Protein AF-A0A6C0LYW3-F1 (afdb_monomer)

Mean predicted aligned error: 14.68 Å

Solvent-accessible surface area (backbone atoms only — not comparable to full-atom values): 9483 Å² total; per-residue (Å²): 134,70,70,66,59,57,53,54,52,53,53,53,53,52,52,51,52,51,53,54,51,56,62,73,69,54,76,78,78,75,83,84,74,87,59,82,77,92,75,79,78,78,70,83,76,64,74,74,60,69,75,70,64,86,78,60,98,63,75,63,64,81,75,37,30,62,50,22,43,31,54,18,29,50,27,42,51,51,32,31,50,27,32,65,34,73,91,61,48,29,74,67,60,42,50,50,26,44,52,52,21,27,55,26,37,48,51,16,57,67,55,38,78,83,50,84,52,44,94,81,53,60,66,46,44,59,56,39,51,52,51,60,70,38,60,93,75,52,61,46,55,64,51,24,52,54,46,46,66,60,29,51,66,50,37,74,76,28,66,80,79,118

Secondary structure (DSSP, 8-state):
--HHHHHHHHHHHHHHHHHHHHHHTPPP---------S--------TTTGGG-SS-----GGGSHHHHHHHHHHHHHHHHHHHH-TTT--HHHHHHHHHHHHHHHHHHHHH-TT-TTHHHHTTHHHHHHHHHHHTTTS-HHHHHHHHHHHHHHHHHHHTT--

pLDDT: mean 78.83, std 19.09, range [37.62, 97.31]

Structure (mmCIF, N/CA/C/O backbone):
data_AF-A0A6C0LYW3-F1
#
_entry.id   AF-A0A6C0LYW3-F1
#
loop_
_atom_site.group_PDB
_atom_site.id
_atom_site.type_symbol
_atom_site.label_atom_id
_atom_site.label_alt_id
_atom_site.label_comp_id
_atom_site.label_asym_id
_atom_site.label_entity_id
_atom_site.label_seq_id
_atom_site.pdbx_PDB_ins_code
_atom_site.Cartn_x
_atom_site.Cartn_y
_atom_site.Cartn_z
_atom_site.occupancy
_atom_site.B_iso_or_equiv
_atom_site.auth_seq_id
_atom_site.auth_comp_id
_atom_site.auth_asym_id
_atom_site.auth_atom_id
_atom_site.pdbx_PDB_model_num
ATOM 1 N N . MET A 1 1 ? 54.849 -24.970 -39.743 1.00 57.47 1 MET A N 1
ATOM 2 C CA . MET A 1 1 ? 53.562 -24.322 -40.098 1.00 57.47 1 MET A CA 1
ATOM 3 C C . MET A 1 1 ? 52.395 -24.563 -39.115 1.00 57.47 1 MET A C 1
ATOM 5 O O . MET A 1 1 ? 51.276 -24.219 -39.452 1.00 57.47 1 MET A O 1
ATOM 9 N N . LYS A 1 2 ? 52.598 -25.097 -37.892 1.00 58.78 2 LYS A N 1
ATOM 10 C CA . LYS A 1 2 ? 51.486 -25.430 -36.961 1.00 58.78 2 LYS A CA 1
ATOM 11 C C . LYS A 1 2 ? 51.194 -24.380 -35.871 1.00 58.78 2 LYS A C 1
ATOM 13 O O . LYS A 1 2 ? 50.163 -24.455 -35.216 1.00 58.78 2 LYS A O 1
ATOM 18 N N . ARG A 1 3 ? 52.081 -23.394 -35.674 1.00 59.09 3 ARG A N 1
ATOM 19 C CA . ARG A 1 3 ? 51.936 -22.365 -34.624 1.00 59.09 3 ARG A CA 1
ATOM 20 C C . ARG A 1 3 ? 50.928 -21.265 -34.981 1.00 59.09 3 ARG A C 1
ATOM 22 O O . ARG A 1 3 ? 50.317 -20.705 -34.085 1.00 59.09 3 ARG A O 1
ATOM 29 N N . SER A 1 4 ? 50.701 -21.007 -36.269 1.00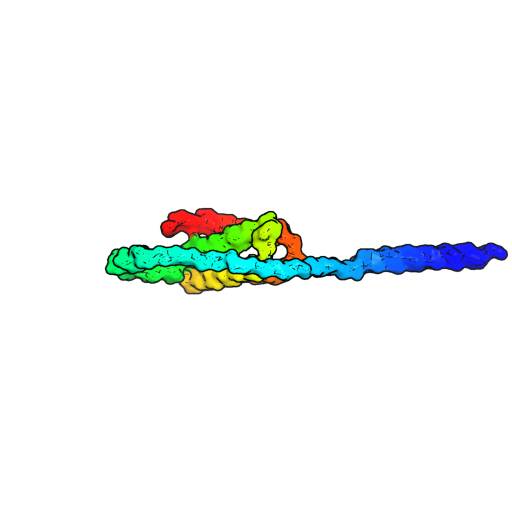 65.81 4 SER A N 1
ATOM 30 C CA . SER A 1 4 ? 49.760 -19.987 -36.751 1.00 65.81 4 SER A CA 1
ATOM 31 C C . SER A 1 4 ? 48.296 -20.338 -36.462 1.00 65.81 4 SER A C 1
ATOM 33 O O . SER A 1 4 ? 47.530 -19.466 -36.069 1.00 65.81 4 SER A O 1
ATOM 35 N N . HIS A 1 5 ? 47.907 -21.610 -36.582 1.00 69.56 5 HIS A N 1
ATOM 36 C CA . HIS A 1 5 ? 46.523 -22.037 -36.337 1.00 69.56 5 HIS A CA 1
ATOM 37 C C . HIS A 1 5 ? 46.134 -21.994 -34.854 1.00 69.56 5 HIS A C 1
ATOM 39 O O . HIS A 1 5 ? 45.012 -21.618 -34.528 1.00 69.56 5 HIS A O 1
ATOM 45 N N . ALA A 1 6 ? 47.066 -22.309 -33.950 1.00 75.12 6 ALA A N 1
ATOM 46 C CA . ALA A 1 6 ? 46.818 -22.239 -32.510 1.00 75.12 6 ALA A CA 1
ATOM 47 C C . ALA A 1 6 ? 46.562 -20.796 -32.034 1.00 75.12 6 ALA A C 1
ATOM 49 O O . ALA A 1 6 ? 45.678 -20.568 -31.215 1.00 75.12 6 ALA A O 1
ATOM 50 N N . VAL A 1 7 ? 47.281 -19.816 -32.595 1.00 77.31 7 VAL A N 1
ATOM 51 C CA . VAL A 1 7 ? 47.092 -18.391 -32.269 1.00 77.31 7 VAL A CA 1
ATOM 52 C C . VAL A 1 7 ? 45.716 -17.898 -32.724 1.00 77.31 7 VAL A C 1
ATOM 54 O O . VAL A 1 7 ? 45.028 -17.220 -31.965 1.00 77.31 7 VAL A O 1
ATOM 57 N N . TRP A 1 8 ? 45.271 -18.295 -33.919 1.00 78.19 8 TRP A N 1
ATOM 58 C CA . TRP A 1 8 ? 43.941 -17.935 -34.420 1.00 78.19 8 TRP A CA 1
ATOM 59 C C . TRP A 1 8 ? 42.805 -18.517 -33.573 1.00 78.19 8 TRP A C 1
ATOM 61 O O . TRP A 1 8 ? 41.833 -17.818 -33.303 1.00 78.19 8 TRP A O 1
ATOM 71 N N . ILE A 1 9 ? 42.944 -19.756 -33.093 1.00 80.12 9 ILE A N 1
ATOM 72 C CA . ILE A 1 9 ? 41.941 -20.384 -32.222 1.00 80.12 9 ILE A CA 1
ATOM 73 C C . ILE A 1 9 ? 41.815 -19.612 -30.902 1.00 80.12 9 ILE A C 1
ATOM 75 O O . ILE A 1 9 ? 40.706 -19.266 -30.500 1.00 80.12 9 ILE A O 1
ATOM 79 N N . VAL A 1 10 ? 42.935 -19.269 -30.258 1.00 81.62 10 VAL A N 1
ATOM 80 C CA . VAL A 1 10 ? 42.919 -18.518 -28.990 1.00 81.62 10 VAL A CA 1
ATOM 81 C C . VAL A 1 10 ? 42.294 -17.128 -29.162 1.00 81.62 10 VAL A C 1
ATOM 83 O O . VAL A 1 10 ? 41.511 -16.707 -28.313 1.00 81.62 10 VAL A O 1
ATOM 86 N N . LEU A 1 11 ? 42.569 -16.436 -30.273 1.00 81.62 11 LEU A N 1
ATOM 87 C CA . LEU A 1 11 ? 41.987 -15.116 -30.546 1.00 81.62 11 LEU A CA 1
ATOM 88 C C . LEU A 1 11 ? 40.468 -15.169 -30.764 1.00 81.62 11 LEU 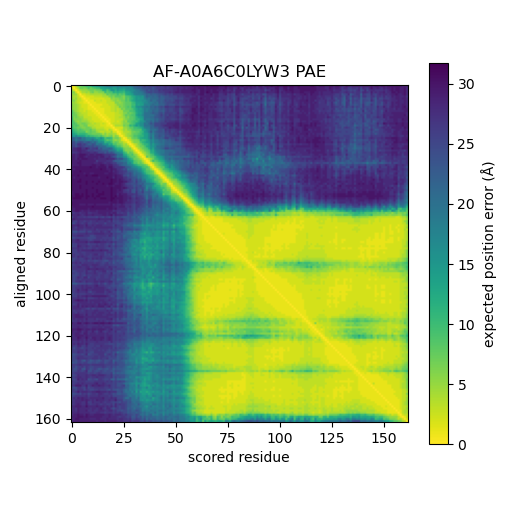A C 1
ATOM 90 O O . LEU A 1 11 ? 39.752 -14.297 -30.272 1.00 81.62 11 LEU A O 1
ATOM 94 N N . VAL A 1 12 ? 39.962 -16.204 -31.442 1.00 83.06 12 VAL A N 1
ATOM 95 C CA . VAL A 1 12 ? 38.516 -16.387 -31.652 1.00 83.06 12 VAL A CA 1
ATOM 96 C C . VAL A 1 12 ? 37.799 -16.686 -30.333 1.00 83.06 12 VAL A C 1
ATOM 98 O O . VAL A 1 12 ? 36.755 -16.093 -30.058 1.00 83.06 12 VAL A O 1
ATOM 101 N N . PHE A 1 13 ? 38.375 -17.537 -29.477 1.00 81.88 13 PHE A N 1
ATOM 102 C CA . PHE A 1 13 ? 37.802 -17.812 -28.155 1.00 81.88 13 PHE A CA 1
ATOM 103 C C . PHE A 1 13 ? 37.824 -16.578 -27.246 1.00 81.88 13 PHE A C 1
ATOM 105 O O . PHE A 1 13 ? 36.822 -16.291 -26.594 1.00 81.88 13 PHE A O 1
ATOM 112 N N . ALA A 1 14 ? 38.912 -15.801 -27.248 1.00 82.06 14 ALA A N 1
ATOM 113 C CA . ALA A 1 14 ? 38.982 -14.556 -26.485 1.00 82.06 14 ALA A CA 1
ATOM 114 C C . ALA A 1 14 ? 37.914 -13.545 -26.942 1.00 82.06 14 ALA A C 1
ATOM 116 O O . ALA A 1 14 ? 37.215 -12.972 -26.107 1.00 82.06 14 ALA A O 1
ATOM 117 N N . ALA A 1 15 ? 37.713 -13.374 -28.254 1.00 81.06 15 ALA A N 1
ATOM 118 C CA . ALA A 1 15 ? 36.683 -12.483 -28.788 1.00 81.06 15 ALA A CA 1
ATOM 119 C C . ALA A 1 15 ? 35.254 -12.945 -28.437 1.00 81.06 15 ALA A C 1
ATOM 121 O O . ALA A 1 15 ? 34.407 -12.115 -28.101 1.00 81.06 15 ALA A O 1
ATOM 122 N N . ALA A 1 16 ? 34.988 -14.256 -28.450 1.00 80.25 16 ALA A N 1
ATOM 123 C CA . ALA A 1 16 ? 33.691 -14.820 -28.069 1.00 80.25 16 ALA A CA 1
ATOM 124 C C . ALA A 1 16 ? 33.386 -14.640 -26.570 1.00 80.25 16 ALA A C 1
ATOM 126 O O . ALA A 1 16 ? 32.263 -14.284 -26.206 1.00 80.25 16 ALA A O 1
ATOM 127 N N . VAL A 1 17 ? 34.384 -14.818 -25.697 1.00 81.12 17 VAL A N 1
ATOM 128 C CA . VAL A 1 17 ? 34.240 -14.571 -24.252 1.00 81.12 17 VAL A CA 1
ATOM 129 C C . VAL A 1 17 ? 34.018 -13.083 -23.977 1.00 81.12 17 VAL A C 1
ATOM 131 O O . VAL A 1 17 ? 33.134 -12.731 -23.204 1.00 81.12 17 VAL A O 1
ATOM 134 N N . ILE A 1 18 ? 34.740 -12.190 -24.661 1.00 77.94 18 ILE A N 1
ATOM 135 C CA . ILE A 1 18 ? 34.547 -10.740 -24.510 1.00 77.94 18 ILE A CA 1
ATOM 136 C C . ILE A 1 18 ? 33.154 -10.321 -25.007 1.00 77.94 18 ILE A C 1
ATOM 138 O O . ILE A 1 18 ? 32.483 -9.530 -24.347 1.00 77.94 18 ILE A O 1
ATOM 142 N N . SER A 1 19 ? 32.683 -10.877 -26.127 1.00 72.75 19 SER A N 1
ATOM 143 C CA . SER A 1 19 ? 31.357 -10.583 -26.688 1.00 72.75 19 SER A CA 1
ATOM 144 C C . SER A 1 19 ? 30.219 -11.042 -25.769 1.00 72.75 19 SER A C 1
ATOM 146 O O . SER A 1 19 ? 29.288 -10.279 -25.504 1.00 72.75 19 SER A O 1
ATOM 148 N N . THR A 1 20 ? 30.318 -12.255 -25.219 1.00 71.69 20 THR A N 1
ATOM 149 C CA . THR A 1 20 ? 29.318 -12.803 -24.287 1.00 71.69 20 THR A CA 1
ATOM 150 C C . THR A 1 20 ? 29.348 -12.094 -22.932 1.00 71.69 20 THR A C 1
ATOM 152 O O . THR A 1 20 ? 28.291 -11.784 -22.383 1.00 71.69 20 THR A O 1
ATOM 155 N N . TYR A 1 21 ? 30.531 -11.727 -22.432 1.00 73.75 21 TYR A N 1
ATOM 156 C CA . TYR A 1 21 ? 30.681 -10.942 -21.205 1.00 73.75 21 TYR A CA 1
ATOM 157 C C . TYR A 1 21 ? 30.065 -9.538 -21.336 1.00 73.75 21 TYR A C 1
ATOM 159 O O . TYR A 1 21 ? 29.302 -9.109 -20.469 1.00 73.75 21 TYR A O 1
ATOM 167 N N . TRP A 1 22 ? 30.299 -8.847 -22.460 1.00 67.94 22 TRP A N 1
ATOM 168 C CA . TRP A 1 22 ? 29.667 -7.551 -22.750 1.00 67.94 22 TRP A CA 1
ATOM 169 C C . TRP A 1 22 ? 28.145 -7.638 -22.911 1.00 67.94 22 TRP A C 1
ATOM 171 O O . TRP A 1 22 ? 27.446 -6.663 -22.636 1.00 67.94 22 TRP A O 1
ATOM 181 N N . PHE A 1 23 ? 27.616 -8.781 -23.351 1.00 68.75 23 PHE A N 1
ATOM 182 C CA . PHE A 1 23 ? 26.175 -8.986 -23.489 1.00 68.75 23 PHE A CA 1
ATOM 183 C C . PHE A 1 23 ? 25.485 -9.191 -22.131 1.00 68.75 23 PHE A C 1
ATOM 185 O O . PHE A 1 23 ? 24.394 -8.663 -21.918 1.00 68.75 23 PHE A O 1
ATOM 192 N N . ILE A 1 24 ? 26.137 -9.893 -21.197 1.00 66.94 24 ILE A N 1
ATOM 193 C CA . ILE A 1 24 ? 25.594 -10.186 -19.859 1.00 66.94 24 ILE A CA 1
ATOM 194 C C . ILE A 1 24 ? 25.650 -8.957 -18.935 1.00 66.94 24 ILE A C 1
ATOM 196 O O . ILE A 1 24 ? 24.729 -8.746 -18.150 1.00 66.94 24 ILE A O 1
ATOM 200 N N . ILE A 1 25 ? 26.673 -8.101 -19.054 1.00 64.06 25 ILE A N 1
ATOM 201 C CA . ILE A 1 25 ? 26.845 -6.899 -18.206 1.00 64.06 25 ILE A CA 1
ATOM 202 C C . ILE A 1 25 ? 26.314 -5.632 -18.899 1.00 64.06 25 ILE A C 1
ATOM 204 O O . ILE A 1 25 ? 26.748 -4.517 -18.619 1.00 64.06 25 ILE A O 1
ATOM 208 N N . ARG A 1 26 ? 25.343 -5.744 -19.816 1.00 47.44 26 ARG A N 1
ATOM 209 C CA . ARG A 1 26 ? 24.634 -4.540 -20.269 1.00 47.44 26 ARG A CA 1
ATOM 210 C C . ARG A 1 26 ? 23.734 -4.040 -19.135 1.00 47.44 26 ARG A C 1
ATOM 212 O O . ARG A 1 26 ? 22.782 -4.738 -18.785 1.00 47.44 26 ARG A O 1
ATOM 219 N N . PRO A 1 27 ? 23.965 -2.835 -18.580 1.00 46.19 27 PRO A N 1
ATOM 220 C CA . PRO A 1 27 ? 23.013 -2.255 -17.648 1.00 46.19 27 PRO A CA 1
ATOM 221 C C . PRO A 1 27 ? 21.668 -2.110 -18.369 1.00 46.19 27 PRO A C 1
ATOM 223 O O . PRO A 1 27 ? 21.601 -1.560 -19.475 1.00 46.19 27 PRO A O 1
ATOM 226 N N . LYS A 1 28 ? 20.597 -2.644 -17.765 1.00 50.56 28 LYS A N 1
ATOM 227 C CA . LYS A 1 28 ? 19.225 -2.443 -18.243 1.00 50.56 28 LYS A CA 1
ATOM 228 C C . LYS A 1 28 ? 19.015 -0.937 -18.380 1.00 50.56 28 LYS A C 1
ATOM 230 O O . LYS A 1 28 ? 19.155 -0.201 -17.405 1.00 50.56 28 LYS A O 1
ATOM 235 N N . LYS A 1 29 ? 18.744 -0.479 -19.605 1.00 42.84 29 LYS A N 1
ATOM 236 C CA . LYS A 1 29 ? 18.465 0.929 -19.887 1.00 42.84 29 LYS A CA 1
ATOM 237 C C . LYS A 1 29 ? 17.282 1.337 -19.015 1.00 42.84 29 LYS A C 1
ATOM 239 O O . LYS A 1 29 ? 16.186 0.805 -19.174 1.00 42.84 29 LYS A O 1
ATOM 244 N N . THR A 1 30 ? 17.529 2.239 -18.075 1.00 42.62 30 THR A N 1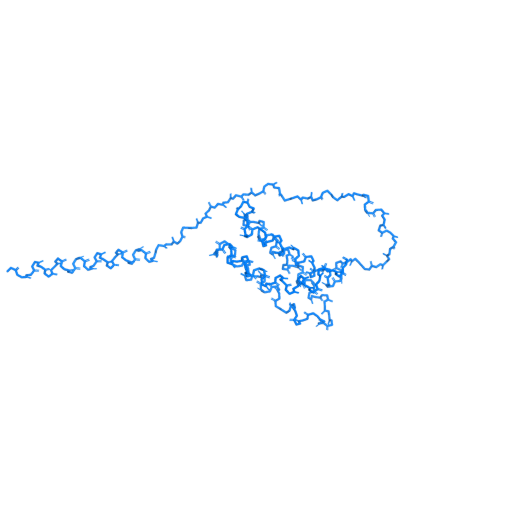
ATOM 245 C CA . THR A 1 30 ? 16.487 2.877 -17.283 1.00 42.62 30 THR A CA 1
ATOM 246 C C . THR A 1 30 ? 15.570 3.623 -18.244 1.00 42.62 30 THR A C 1
ATOM 248 O O . THR A 1 30 ? 15.993 4.543 -18.944 1.00 42.62 30 THR A O 1
ATOM 251 N N . LEU A 1 31 ? 14.313 3.185 -18.320 1.00 49.56 31 LEU A N 1
ATOM 252 C CA . LEU A 1 31 ? 13.244 3.903 -19.002 1.00 49.56 31 LEU A CA 1
ATOM 253 C C . LEU A 1 31 ? 13.008 5.219 -18.250 1.00 49.56 31 LEU A C 1
ATOM 255 O O . LEU A 1 31 ? 12.197 5.289 -17.331 1.00 49.56 31 LEU A O 1
ATOM 259 N N . LYS A 1 32 ? 13.747 6.269 -18.620 1.00 40.75 32 LYS A N 1
ATOM 260 C CA . LYS A 1 32 ? 13.382 7.649 -18.295 1.00 40.75 32 LYS A CA 1
ATOM 261 C C . LYS A 1 32 ? 12.197 8.040 -19.176 1.00 40.75 32 LYS A C 1
ATOM 263 O O . LYS A 1 32 ? 12.385 8.609 -20.242 1.00 40.75 32 LYS A O 1
ATOM 268 N N . ASN A 1 33 ? 10.993 7.705 -18.731 1.00 37.62 33 ASN A N 1
ATOM 269 C CA . ASN A 1 33 ? 9.783 8.404 -19.148 1.00 37.62 33 ASN A CA 1
ATOM 270 C C . ASN A 1 33 ? 9.235 9.114 -17.919 1.00 37.62 33 ASN A C 1
ATOM 272 O O . ASN A 1 33 ? 8.411 8.596 -17.169 1.00 37.62 33 ASN A O 1
ATOM 276 N N . GLU A 1 34 ? 9.774 10.303 -17.699 1.00 40.28 34 GLU A N 1
ATOM 277 C CA . GLU A 1 34 ? 9.290 11.259 -16.719 1.00 40.28 34 GLU A CA 1
ATOM 278 C C . GLU A 1 34 ? 8.114 11.994 -17.366 1.00 40.28 34 GLU A C 1
ATOM 280 O O . GLU A 1 34 ? 8.238 13.088 -17.908 1.00 40.28 34 GLU A O 1
ATOM 285 N N . GLN A 1 35 ? 6.978 11.298 -17.428 1.00 47.91 35 GLN A N 1
ATOM 286 C CA . GLN A 1 35 ? 5.718 11.850 -17.902 1.00 47.91 35 GLN A CA 1
ATOM 287 C C . GLN A 1 35 ? 4.905 12.253 -16.671 1.00 47.91 35 GLN A C 1
ATOM 289 O O . GLN A 1 35 ? 4.261 11.430 -16.016 1.00 47.91 35 GLN A O 1
ATOM 294 N N . TYR A 1 36 ? 5.012 13.534 -16.324 1.00 42.38 36 TYR A N 1
ATOM 295 C CA . TYR A 1 36 ? 4.213 14.169 -15.285 1.00 42.38 36 TYR A CA 1
ATOM 296 C C . TYR A 1 36 ? 2.742 14.212 -15.716 1.00 42.38 36 TYR A C 1
ATOM 298 O O . TYR A 1 36 ? 2.411 14.740 -16.777 1.00 42.38 36 TYR A O 1
ATOM 306 N N . CYS A 1 37 ? 1.860 13.647 -14.890 1.00 45.03 37 CYS A N 1
ATOM 307 C CA . CYS A 1 37 ? 0.416 13.768 -15.058 1.00 45.03 37 CYS A CA 1
ATOM 308 C C . CYS A 1 37 ? -0.053 15.095 -14.442 1.00 45.03 37 CYS A C 1
ATOM 310 O O . CYS A 1 37 ? 0.129 15.316 -13.244 1.00 45.03 37 CYS A O 1
ATOM 312 N N . GLY A 1 38 ? -0.631 15.974 -15.266 1.00 49.69 38 GLY A N 1
ATOM 313 C CA . GLY A 1 38 ? -1.127 17.298 -14.870 1.00 49.69 38 GLY A CA 1
ATOM 314 C C . GLY A 1 38 ? -2.497 17.303 -14.189 1.00 49.69 38 GLY A C 1
ATOM 315 O O . GLY A 1 38 ? -2.958 18.364 -13.790 1.00 49.69 38 GLY A O 1
ATOM 316 N N . GLU A 1 39 ? -3.149 16.153 -14.025 1.00 52.28 39 GLU A N 1
ATOM 317 C CA . GLU A 1 39 ? -4.492 16.084 -13.447 1.00 52.28 39 GLU A CA 1
ATOM 318 C C . GLU A 1 39 ? -4.560 14.953 -12.423 1.00 52.28 39 GLU A C 1
ATOM 320 O O . GLU A 1 39 ? -4.873 13.804 -12.722 1.00 52.28 39 GLU A O 1
ATOM 325 N N . CYS A 1 40 ? -4.236 15.290 -11.176 1.00 47.66 40 CYS A N 1
ATOM 326 C CA . CYS A 1 40 ? -4.730 14.549 -10.023 1.00 47.66 40 CYS A CA 1
ATOM 327 C C . CYS A 1 40 ? -5.930 15.347 -9.522 1.00 47.66 40 CYS A C 1
ATOM 329 O O . CYS A 1 40 ? -5.756 16.383 -8.883 1.00 47.66 40 CYS A O 1
ATOM 331 N N . SER A 1 41 ? -7.127 14.915 -9.910 1.00 47.44 41 SER A N 1
ATOM 332 C CA . SER A 1 41 ? -8.394 15.554 -9.580 1.00 47.44 41 SER A CA 1
ATOM 333 C C . SER A 1 41 ? -8.510 15.773 -8.071 1.00 47.44 41 SER A C 1
ATOM 335 O O . SER A 1 41 ? -8.774 14.841 -7.313 1.00 47.44 41 SER A O 1
ATOM 337 N N . ALA A 1 42 ? -8.358 17.026 -7.642 1.00 42.56 42 ALA A N 1
ATOM 338 C CA . ALA A 1 42 ? -9.125 17.520 -6.516 1.00 42.56 42 ALA A CA 1
ATOM 339 C C . ALA A 1 42 ? -10.591 17.348 -6.927 1.00 42.56 42 ALA A C 1
ATOM 341 O O . ALA A 1 42 ? -11.093 18.081 -7.778 1.00 42.56 42 ALA A O 1
ATOM 342 N N . GLY A 1 43 ? -11.242 16.293 -6.435 1.00 40.62 43 GLY A N 1
ATOM 343 C CA . GLY A 1 43 ? -12.689 16.199 -6.543 1.00 40.62 43 GLY A CA 1
ATOM 344 C C . GLY A 1 43 ? -13.262 17.475 -5.938 1.00 40.62 43 GLY A C 1
ATOM 345 O O . GLY A 1 43 ? -12.887 17.833 -4.823 1.00 40.62 43 GLY A O 1
ATOM 346 N N . ASN A 1 44 ? -14.104 18.185 -6.689 1.00 42.94 44 ASN A N 1
ATOM 347 C CA . ASN A 1 44 ? -14.890 19.278 -6.136 1.00 42.94 44 ASN A CA 1
ATOM 348 C C . ASN A 1 44 ? -15.699 18.690 -4.980 1.00 42.94 44 ASN A C 1
ATOM 350 O O . ASN A 1 44 ? -16.598 17.877 -5.199 1.00 42.94 44 ASN A O 1
ATOM 354 N N . ILE A 1 45 ? -15.315 19.034 -3.754 1.00 53.53 45 ILE A N 1
ATOM 355 C CA . ILE A 1 45 ? -16.126 18.753 -2.581 1.00 53.53 45 ILE A CA 1
ATOM 356 C C . ILE A 1 45 ? -17.346 19.653 -2.742 1.00 53.53 45 ILE A C 1
ATOM 358 O O . ILE A 1 45 ? -17.219 20.871 -2.804 1.00 53.53 45 ILE A O 1
ATOM 362 N N . ASP A 1 46 ? -18.512 19.040 -2.906 1.00 45.38 46 ASP A N 1
ATOM 363 C CA . ASP A 1 46 ? -19.780 19.752 -2.917 1.00 45.38 46 ASP A CA 1
ATOM 364 C C . ASP A 1 46 ? -20.019 20.297 -1.498 1.00 45.38 46 ASP A C 1
ATOM 366 O O . ASP A 1 46 ? -20.296 19.534 -0.564 1.00 45.38 46 ASP A O 1
ATOM 370 N N . ASP A 1 47 ? -19.868 21.616 -1.327 1.00 51.47 47 ASP A N 1
ATOM 371 C CA . ASP A 1 47 ? -20.038 22.354 -0.062 1.00 51.47 47 ASP A CA 1
ATOM 372 C C . ASP A 1 47 ? -21.415 22.111 0.597 1.00 51.47 47 ASP A C 1
ATOM 374 O O . ASP A 1 47 ? -21.628 22.401 1.778 1.00 51.47 47 ASP A O 1
ATOM 378 N N . THR A 1 48 ? -22.357 21.507 -0.132 1.00 51.66 48 THR A N 1
ATOM 379 C CA . THR A 1 48 ? -23.692 21.143 0.351 1.00 51.66 48 THR A CA 1
ATOM 380 C C . THR A 1 48 ? -23.687 19.971 1.352 1.00 51.66 48 THR A C 1
ATOM 382 O O . THR A 1 48 ? -24.614 19.851 2.157 1.00 51.66 48 THR A O 1
ATOM 385 N N . ILE A 1 49 ? -22.642 19.127 1.385 1.00 54.44 49 ILE A N 1
ATOM 386 C CA . ILE A 1 49 ? -22.545 17.989 2.329 1.00 54.44 49 ILE A CA 1
ATOM 387 C C . ILE A 1 49 ? -22.119 18.446 3.736 1.00 54.44 49 ILE A C 1
ATOM 389 O O . ILE A 1 49 ? -22.532 17.850 4.734 1.00 54.44 49 ILE A O 1
ATOM 393 N N . LEU A 1 50 ? -21.363 19.546 3.842 1.00 51.97 50 LEU A N 1
ATOM 394 C CA . LEU A 1 50 ? -20.843 20.041 5.123 1.00 51.97 50 LEU A CA 1
ATOM 395 C C . LEU A 1 50 ? -21.960 20.508 6.079 1.00 51.97 50 LEU A C 1
ATOM 397 O O . LEU A 1 50 ? -21.820 20.416 7.296 1.00 51.97 50 LEU A O 1
ATOM 401 N N . ASN A 1 51 ? -23.099 20.953 5.537 1.00 42.72 51 ASN A N 1
ATOM 402 C CA . ASN A 1 51 ? -24.197 21.533 6.319 1.00 42.72 51 ASN A CA 1
ATOM 403 C C . ASN A 1 51 ? -25.148 20.505 6.962 1.00 42.72 51 ASN A C 1
ATOM 405 O O . ASN A 1 51 ? -25.921 20.876 7.842 1.00 42.72 51 ASN A O 1
ATOM 409 N N . ASN A 1 52 ? -25.073 19.222 6.589 1.00 45.28 52 ASN A N 1
ATOM 410 C CA . ASN A 1 52 ? -25.885 18.156 7.200 1.00 45.28 52 ASN A CA 1
ATOM 411 C C . ASN A 1 52 ? -25.129 17.338 8.267 1.00 45.28 52 ASN A C 1
ATOM 413 O O . ASN A 1 52 ? -25.718 16.469 8.907 1.00 45.28 52 ASN A O 1
ATOM 417 N N . ALA A 1 53 ? -23.841 17.620 8.491 1.00 47.81 53 ALA A N 1
ATOM 418 C CA . ALA A 1 53 ? -22.975 16.875 9.410 1.00 47.81 53 ALA A CA 1
ATOM 419 C C . ALA A 1 53 ? -23.071 17.323 10.885 1.00 47.81 53 ALA A C 1
ATOM 421 O O . ALA A 1 53 ? -22.322 16.847 11.731 1.00 47.81 53 ALA A O 1
ATOM 422 N N . SER A 1 54 ? -23.989 18.230 11.229 1.00 47.59 54 SER A N 1
ATOM 423 C CA . SER A 1 54 ? -24.140 18.772 12.588 1.00 47.59 54 SER A CA 1
ATOM 424 C C . SER A 1 54 ? -25.073 17.955 13.492 1.00 47.59 54 SER A C 1
ATOM 426 O O . SER A 1 54 ? -25.528 18.452 14.523 1.00 47.59 54 SER A O 1
ATOM 428 N N . LYS A 1 55 ? -25.356 16.691 13.146 1.00 43.78 55 LYS A N 1
ATOM 429 C CA . LYS A 1 55 ? -26.232 15.826 13.946 1.00 43.78 55 LYS A CA 1
ATOM 430 C C . LYS A 1 55 ? -25.692 14.414 14.157 1.00 43.78 55 LYS A C 1
ATOM 432 O O . LYS A 1 55 ? -26.439 13.455 14.030 1.00 43.78 55 LYS A O 1
ATOM 437 N N . ASP A 1 56 ? -24.424 14.292 14.523 1.00 43.53 56 ASP A N 1
ATOM 438 C CA . ASP A 1 56 ? -24.001 13.201 15.399 1.00 43.53 56 ASP A CA 1
ATOM 439 C C . ASP A 1 56 ? -22.684 13.579 16.080 1.00 43.53 56 ASP A C 1
ATOM 441 O O . ASP A 1 56 ? -21.711 13.935 15.419 1.00 43.53 56 ASP A O 1
ATOM 445 N N . THR A 1 57 ? -22.612 13.494 17.405 1.00 45.00 57 THR A N 1
ATOM 446 C CA . THR A 1 57 ? -21.349 13.609 18.158 1.00 45.00 57 THR A CA 1
ATOM 447 C C . THR A 1 57 ? -20.531 12.315 18.050 1.00 45.00 57 THR A C 1
ATOM 449 O O . THR A 1 57 ? -19.854 11.910 18.995 1.00 45.00 57 THR A O 1
ATOM 452 N N . SER A 1 58 ? -20.627 11.624 16.914 1.00 54.56 58 SER A N 1
ATOM 453 C CA . SER A 1 58 ? -19.827 10.455 16.588 1.00 54.56 58 SER A CA 1
ATOM 454 C C . SER A 1 58 ? -18.417 10.923 16.240 1.00 54.56 58 SER A C 1
ATOM 456 O O . SER A 1 58 ? -18.258 11.828 15.421 1.00 54.56 58 SER A O 1
ATOM 458 N N . GLN A 1 59 ? -17.397 10.328 16.859 1.00 54.00 59 GLN A N 1
ATOM 459 C CA . GLN A 1 59 ? -15.987 10.560 16.532 1.00 54.00 59 GLN A CA 1
ATOM 460 C C . GLN A 1 59 ? -15.769 10.630 15.014 1.00 54.00 59 GLN A C 1
ATOM 462 O O . GLN A 1 59 ? -16.389 9.865 14.268 1.00 54.00 59 GLN A O 1
ATOM 467 N N . LEU A 1 60 ? -14.883 11.532 14.567 1.00 58.12 60 LEU A N 1
ATOM 468 C CA . LEU A 1 60 ? -14.541 11.647 13.149 1.00 58.12 60 LEU A CA 1
ATOM 469 C C . LEU A 1 60 ? -14.207 10.250 12.595 1.00 58.12 60 LEU A C 1
ATOM 471 O O . LEU A 1 60 ? -13.458 9.523 13.251 1.00 58.12 60 LEU A O 1
ATOM 475 N N . PRO A 1 61 ? -14.719 9.869 11.409 1.00 70.56 61 PRO A N 1
ATOM 476 C CA . PRO A 1 61 ? -14.534 8.524 10.861 1.00 70.56 61 PRO A CA 1
ATOM 477 C C . PRO A 1 61 ? -13.073 8.062 10.815 1.00 70.56 61 PRO A C 1
ATOM 479 O O . PRO A 1 61 ? -12.809 6.881 10.995 1.00 70.56 61 PRO A O 1
ATOM 482 N N . ILE A 1 62 ? -12.129 8.999 10.670 1.00 76.12 62 ILE A N 1
ATOM 483 C CA . ILE A 1 62 ? -10.681 8.753 10.678 1.00 76.12 62 ILE A CA 1
ATOM 484 C C . ILE A 1 62 ? -10.148 8.131 11.979 1.00 76.12 62 ILE A C 1
ATOM 486 O O . ILE A 1 62 ? -9.091 7.519 11.958 1.00 76.12 62 ILE A O 1
ATOM 490 N N . PHE A 1 63 ? -10.862 8.235 13.102 1.00 81.75 63 PHE A N 1
ATOM 491 C CA . PHE A 1 63 ? -10.463 7.592 14.360 1.00 81.75 63 PHE A CA 1
ATOM 492 C C . PHE A 1 63 ? -10.939 6.139 14.477 1.00 81.75 63 PHE A C 1
ATOM 494 O O . PHE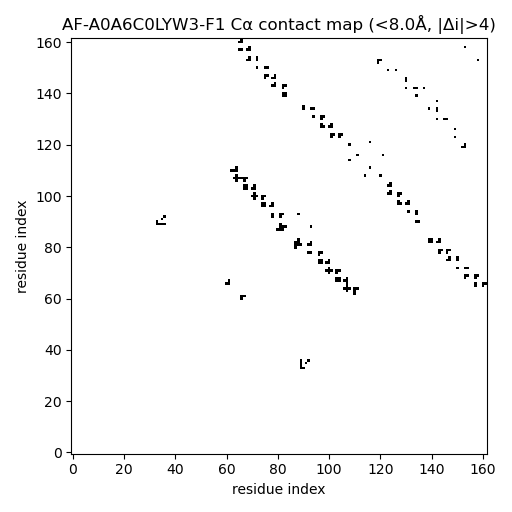 A 1 63 ? -10.661 5.484 15.478 1.00 81.75 63 PHE A O 1
ATOM 501 N N . LYS A 1 64 ? -11.652 5.619 13.469 1.00 87.38 64 LYS A N 1
ATOM 502 C CA . LYS A 1 64 ? -12.009 4.201 13.389 1.00 87.38 64 LYS A CA 1
ATOM 503 C C . LYS A 1 64 ? -10.969 3.459 12.543 1.00 87.38 64 LYS A C 1
ATOM 505 O O . LYS A 1 64 ? -10.767 3.836 11.384 1.00 87.38 64 LYS A O 1
ATOM 510 N N . PRO A 1 65 ? -10.339 2.388 13.055 1.00 91.75 65 PRO A N 1
ATOM 511 C CA . PRO A 1 65 ? -9.329 1.648 12.300 1.00 91.75 65 PRO A CA 1
ATOM 512 C C . PRO A 1 65 ? -9.887 1.085 10.984 1.00 91.75 65 PRO A C 1
ATOM 514 O O . PRO A 1 65 ? -9.215 1.127 9.955 1.00 91.75 65 PRO A O 1
ATOM 517 N N . GLU A 1 66 ? -11.150 0.646 10.967 1.00 90.81 66 GLU A N 1
ATOM 518 C CA . GLU A 1 66 ? -11.808 0.099 9.775 1.00 90.81 66 GLU A CA 1
ATOM 519 C C . GLU A 1 66 ? -11.923 1.124 8.643 1.00 90.81 66 GLU A C 1
ATOM 521 O O . GLU A 1 66 ? -11.807 0.769 7.468 1.00 90.81 66 GLU A O 1
ATOM 526 N N . PHE A 1 67 ? -12.138 2.397 8.989 1.00 91.44 67 PHE A N 1
ATOM 527 C CA . PHE A 1 67 ? -12.204 3.473 8.006 1.00 91.44 67 PHE A CA 1
ATOM 528 C C . PHE A 1 67 ? -10.846 3.641 7.320 1.00 91.44 67 PHE A C 1
ATOM 530 O O . PHE A 1 67 ? -10.770 3.637 6.092 1.00 91.44 67 PHE A O 1
ATOM 537 N N . ASN A 1 68 ? -9.763 3.702 8.098 1.00 92.69 68 ASN A N 1
ATOM 538 C CA . ASN A 1 68 ? -8.414 3.843 7.552 1.00 92.69 68 ASN A CA 1
ATOM 539 C C . ASN A 1 68 ? -7.983 2.615 6.736 1.00 92.69 68 ASN A C 1
ATOM 541 O O . ASN A 1 68 ? -7.431 2.781 5.647 1.00 92.69 68 ASN A O 1
ATOM 545 N N . PHE A 1 69 ? -8.302 1.389 7.177 1.00 93.12 69 PHE A N 1
ATOM 546 C CA . PHE A 1 69 ? -8.053 0.182 6.375 1.00 93.12 69 PHE A CA 1
ATOM 547 C C . PHE A 1 69 ? -8.784 0.222 5.030 1.00 93.12 69 PHE A C 1
ATOM 549 O O . PHE A 1 69 ? -8.202 -0.104 3.991 1.00 93.12 69 PHE A O 1
ATOM 556 N N . ARG A 1 70 ? -10.044 0.665 5.022 1.00 92.75 70 ARG A N 1
ATOM 557 C CA . ARG A 1 70 ? -10.830 0.812 3.795 1.00 92.75 70 ARG A CA 1
ATOM 558 C C . ARG A 1 70 ? -10.236 1.859 2.857 1.00 92.75 70 ARG A C 1
ATOM 560 O O . ARG A 1 70 ? -10.057 1.577 1.671 1.00 92.75 70 ARG A O 1
ATOM 567 N N . GLU A 1 71 ? -9.928 3.054 3.354 1.00 93.94 71 GLU A N 1
ATOM 568 C CA . GLU A 1 71 ? -9.344 4.110 2.522 1.00 93.94 71 GLU A CA 1
ATOM 569 C C . 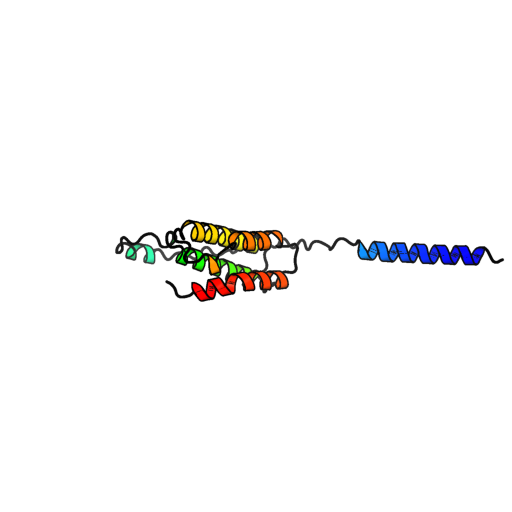GLU A 1 71 ? -7.949 3.715 2.011 1.00 93.94 71 GLU A C 1
ATOM 571 O O . GLU A 1 71 ? -7.640 3.940 0.839 1.00 93.94 71 GLU A O 1
ATOM 576 N N . GLY A 1 72 ? -7.144 3.027 2.826 1.00 94.81 72 GLY A N 1
ATOM 577 C CA . GLY A 1 72 ? -5.862 2.463 2.403 1.00 94.81 72 GLY A CA 1
ATOM 578 C C . GLY A 1 72 ? -6.034 1.430 1.287 1.00 94.81 72 GLY A C 1
ATOM 579 O O . GLY A 1 72 ? -5.349 1.491 0.264 1.00 94.81 72 GLY A O 1
ATOM 580 N N . ALA A 1 73 ? -7.020 0.533 1.402 1.00 94.75 73 ALA A N 1
ATOM 581 C CA . ALA A 1 73 ? -7.338 -0.430 0.348 1.00 94.75 73 ALA A CA 1
ATOM 582 C C . ALA A 1 73 ? -7.750 0.256 -0.965 1.00 94.75 73 ALA A C 1
ATOM 584 O O . ALA A 1 73 ? -7.354 -0.204 -2.038 1.00 94.75 73 ALA A O 1
ATOM 585 N N . LYS A 1 74 ? -8.483 1.378 -0.912 1.00 94.31 74 LYS A N 1
ATOM 586 C CA . LYS A 1 74 ? -8.804 2.172 -2.112 1.00 94.31 74 LYS A CA 1
ATOM 587 C C . LYS A 1 74 ? -7.563 2.776 -2.758 1.00 94.31 74 LYS A C 1
ATOM 589 O O . LYS A 1 74 ? -7.449 2.729 -3.981 1.00 94.31 74 LYS A O 1
ATOM 594 N N . GLN A 1 75 ? -6.615 3.283 -1.967 1.00 97.00 75 GLN A N 1
ATOM 595 C CA . GLN A 1 75 ? -5.335 3.756 -2.507 1.00 97.00 75 GLN A CA 1
ATOM 596 C C . GLN A 1 75 ? -4.591 2.631 -3.242 1.00 97.00 75 GLN A C 1
ATOM 598 O O . GLN A 1 75 ? -4.043 2.861 -4.320 1.00 97.00 75 GLN A O 1
ATOM 603 N N . LEU A 1 76 ? -4.654 1.393 -2.737 1.00 96.44 76 LEU A N 1
ATOM 604 C CA . LEU A 1 76 ? -4.097 0.232 -3.438 1.00 96.44 76 LEU A CA 1
ATOM 605 C C . LEU A 1 76 ? -4.862 -0.136 -4.720 1.00 96.44 76 LEU A C 1
ATOM 607 O O . LEU A 1 76 ? -4.229 -0.579 -5.673 1.00 96.44 76 LEU A O 1
ATOM 611 N N . ILE A 1 77 ? -6.188 0.057 -4.793 1.00 95.56 77 ILE A N 1
ATOM 612 C CA . ILE A 1 77 ? -6.955 -0.113 -6.048 1.00 95.56 77 ILE A CA 1
ATOM 613 C C . ILE A 1 77 ? -6.454 0.861 -7.114 1.00 95.56 77 ILE A C 1
ATOM 615 O O . ILE A 1 77 ? -6.235 0.459 -8.255 1.00 95.56 77 ILE A O 1
ATOM 619 N N . LEU A 1 78 ? -6.271 2.130 -6.746 1.00 94.81 78 LEU A N 1
ATOM 620 C CA . LEU A 1 78 ? -5.780 3.151 -7.669 1.00 94.81 78 LEU A CA 1
ATOM 621 C C . LEU A 1 78 ? -4.353 2.833 -8.116 1.00 94.81 78 LEU A C 1
ATOM 623 O O . LEU A 1 78 ? -4.068 2.841 -9.311 1.00 94.81 78 LEU A O 1
ATOM 627 N N . LEU A 1 79 ? -3.476 2.477 -7.174 1.00 96.25 79 LEU A N 1
ATOM 628 C CA . LEU A 1 79 ? -2.116 2.038 -7.480 1.00 96.25 79 LEU A CA 1
ATOM 629 C C . LEU A 1 79 ? -2.109 0.855 -8.456 1.00 96.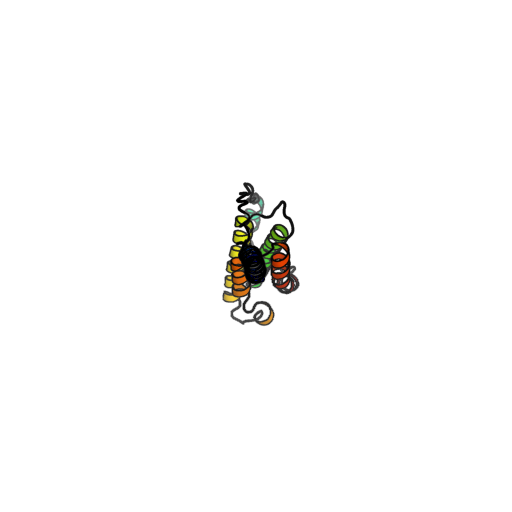25 79 LEU A C 1
ATOM 631 O O . LEU A 1 79 ? -1.379 0.877 -9.443 1.00 96.25 79 LEU A O 1
ATOM 635 N N . GLU A 1 80 ? -2.945 -0.151 -8.209 1.00 95.81 80 GLU A N 1
ATOM 636 C CA . GLU A 1 80 ? -3.121 -1.303 -9.090 1.00 95.81 80 GLU A CA 1
ATOM 637 C C . GLU A 1 80 ? -3.547 -0.881 -10.508 1.00 95.81 80 GLU A C 1
ATOM 639 O O . GLU A 1 80 ? -2.959 -1.338 -11.490 1.00 95.81 80 GLU A O 1
ATOM 644 N N . ASP A 1 81 ? -4.519 0.029 -10.629 1.00 94.88 81 ASP A N 1
ATOM 645 C CA . ASP A 1 81 ? -4.969 0.564 -11.921 1.00 94.88 81 ASP A CA 1
ATOM 646 C C . ASP A 1 81 ? -3.832 1.277 -12.668 1.00 94.88 81 ASP A C 1
ATOM 648 O O . ASP A 1 81 ? -3.626 1.035 -13.860 1.00 94.88 81 ASP A O 1
ATOM 652 N N . HIS A 1 82 ? -3.044 2.102 -11.971 1.00 93.69 82 HIS A N 1
ATOM 653 C CA . HIS A 1 82 ? -1.874 2.771 -12.546 1.00 93.69 82 HIS A CA 1
ATOM 654 C C . HIS A 1 82 ? -0.797 1.782 -13.013 1.00 93.69 82 HIS A C 1
ATOM 656 O O . HIS A 1 82 ? -0.151 2.027 -14.033 1.00 93.69 82 HIS A O 1
ATOM 662 N N . LEU A 1 83 ? -0.601 0.676 -12.292 1.00 94.88 83 LEU A N 1
ATOM 663 C CA . LEU A 1 83 ? 0.400 -0.344 -12.610 1.00 94.88 83 LEU A CA 1
ATOM 664 C C . LEU A 1 83 ? 0.010 -1.193 -13.831 1.00 94.88 83 LEU A C 1
ATOM 666 O O . LEU A 1 83 ? 0.853 -1.435 -14.697 1.00 94.88 83 LEU A O 1
ATOM 670 N N . PHE A 1 84 ? -1.261 -1.585 -13.961 1.00 94.12 84 PHE A N 1
ATOM 671 C CA . PHE A 1 84 ? -1.721 -2.375 -15.111 1.00 94.12 84 PHE A CA 1
ATOM 672 C C . PHE A 1 84 ? -1.974 -1.537 -16.367 1.00 94.12 84 PHE A C 1
ATOM 674 O O . PHE A 1 84 ? -1.755 -2.009 -17.487 1.00 94.12 84 PHE A O 1
ATOM 681 N N . ASN A 1 85 ? -2.405 -0.283 -16.217 1.00 90.75 85 ASN A N 1
ATOM 682 C CA . ASN A 1 85 ? -2.712 0.575 -17.354 1.00 90.75 85 ASN A CA 1
ATOM 683 C C . ASN A 1 85 ? -1.527 1.461 -17.734 1.00 90.75 85 ASN A C 1
ATOM 685 O O . ASN A 1 85 ? -1.373 2.569 -17.227 1.00 90.75 85 ASN A O 1
ATOM 689 N N . ARG A 1 86 ? -0.763 1.050 -18.758 1.00 83.38 86 ARG A N 1
ATOM 690 C CA . ARG A 1 86 ? 0.387 1.821 -19.283 1.00 83.38 86 ARG A CA 1
ATOM 691 C C . ARG A 1 86 ? 0.084 3.288 -19.602 1.00 83.38 86 ARG A C 1
ATOM 693 O O . ARG A 1 86 ? 0.964 4.123 -19.462 1.00 83.38 86 ARG A O 1
ATOM 700 N N . ARG A 1 87 ? -1.145 3.611 -20.025 1.00 83.75 87 ARG A N 1
ATOM 701 C CA . ARG A 1 87 ? -1.567 4.998 -20.312 1.00 83.75 87 ARG A CA 1
ATOM 702 C C . ARG A 1 87 ? -1.720 5.861 -19.057 1.00 83.75 87 ARG A C 1
ATOM 704 O O . ARG A 1 87 ? -1.620 7.075 -19.156 1.00 83.75 87 ARG A O 1
ATOM 711 N N . LYS A 1 88 ? -1.993 5.239 -17.910 1.00 80.69 88 LYS A N 1
ATOM 712 C CA . LYS A 1 88 ? -2.153 5.899 -16.609 1.00 80.69 88 LYS A CA 1
ATOM 713 C C . LYS A 1 88 ? -0.903 5.767 -15.739 1.00 80.69 88 LYS A C 1
ATOM 715 O O . LYS A 1 88 ? -0.840 6.390 -14.686 1.00 80.69 88 LYS A O 1
ATOM 720 N N . PHE A 1 89 ? 0.074 4.960 -16.144 1.00 88.56 89 PHE A N 1
ATOM 721 C CA . PHE A 1 89 ? 1.288 4.739 -15.374 1.00 88.56 89 PHE A CA 1
ATOM 722 C C . PHE A 1 89 ? 2.094 6.038 -15.247 1.00 88.56 89 PHE A C 1
ATOM 724 O O . PHE A 1 89 ? 2.640 6.551 -16.223 1.00 88.56 89 PHE A O 1
ATOM 731 N N . CYS A 1 90 ? 2.194 6.543 -14.021 1.00 91.94 90 CYS A N 1
ATOM 732 C CA . CYS A 1 90 ? 3.047 7.665 -13.653 1.00 91.94 90 CYS A CA 1
ATOM 733 C C . CYS A 1 90 ? 3.737 7.315 -12.336 1.00 91.94 90 CYS A C 1
ATOM 735 O O . CYS A 1 90 ? 3.067 7.042 -11.339 1.00 91.94 90 CYS A O 1
ATOM 737 N N . LEU A 1 91 ? 5.073 7.324 -12.325 1.00 92.19 91 LEU A N 1
ATOM 738 C CA . LEU A 1 91 ? 5.853 6.899 -11.161 1.00 92.19 91 LEU A CA 1
ATOM 739 C C . LEU A 1 91 ? 5.517 7.721 -9.909 1.00 92.19 91 LEU A C 1
ATOM 741 O O . LEU A 1 91 ? 5.427 7.164 -8.816 1.00 92.19 91 LEU A O 1
ATOM 745 N N . ASP A 1 92 ? 5.298 9.023 -10.069 1.00 93.38 92 ASP A N 1
ATOM 746 C CA . ASP A 1 92 ? 4.982 9.916 -8.957 1.00 93.38 92 ASP A CA 1
ATOM 747 C C . ASP A 1 92 ? 3.572 9.678 -8.416 1.00 93.38 92 ASP A C 1
ATOM 749 O O . ASP A 1 92 ? 3.390 9.650 -7.201 1.00 93.38 92 ASP A O 1
ATOM 753 N N . CYS A 1 93 ? 2.584 9.430 -9.283 1.00 92.38 93 CYS A N 1
ATOM 754 C CA . CYS A 1 93 ? 1.243 9.026 -8.851 1.00 92.38 93 CYS A CA 1
ATOM 755 C C . CYS A 1 93 ? 1.289 7.687 -8.106 1.00 92.38 93 CYS A C 1
ATOM 757 O O . CYS A 1 93 ? 0.740 7.580 -7.012 1.00 92.38 93 CYS A O 1
ATOM 759 N N . CYS A 1 94 ? 2.015 6.695 -8.632 1.00 94.69 94 CYS A N 1
ATOM 760 C CA . CYS A 1 94 ? 2.180 5.406 -7.962 1.00 94.69 94 CYS A CA 1
ATOM 761 C C . CYS A 1 94 ? 2.808 5.563 -6.568 1.00 94.69 94 CYS A C 1
ATOM 763 O O . CYS A 1 94 ? 2.319 4.981 -5.602 1.00 94.69 94 CYS A O 1
ATOM 765 N N . LYS A 1 95 ? 3.856 6.390 -6.434 1.00 96.00 95 LYS A N 1
ATOM 766 C CA . LYS A 1 95 ? 4.463 6.694 -5.128 1.00 96.00 95 LYS A CA 1
ATOM 767 C C . LYS A 1 95 ? 3.479 7.382 -4.186 1.00 96.00 95 LYS A C 1
ATOM 769 O O . LYS A 1 95 ? 3.418 7.001 -3.025 1.00 96.00 95 LYS A O 1
ATOM 774 N N . LYS A 1 96 ? 2.706 8.361 -4.669 1.00 96.31 96 LYS A N 1
ATOM 775 C CA . LYS A 1 96 ? 1.693 9.062 -3.862 1.00 96.31 96 LYS A CA 1
ATOM 776 C C . LYS A 1 96 ? 0.652 8.092 -3.306 1.00 96.31 96 LYS A C 1
ATOM 778 O O . LYS A 1 96 ? 0.403 8.117 -2.108 1.00 96.31 96 LYS A O 1
ATOM 783 N N . HIS A 1 97 ? 0.097 7.214 -4.143 1.00 97.25 97 HIS A N 1
ATOM 784 C CA . HIS A 1 97 ? -0.874 6.213 -3.695 1.00 97.25 97 HIS A CA 1
ATOM 785 C C . HIS A 1 97 ? -0.265 5.220 -2.705 1.00 97.25 97 HIS A C 1
ATOM 787 O O . HIS A 1 97 ? -0.884 4.918 -1.690 1.00 97.25 97 HIS A O 1
ATOM 793 N N . ALA A 1 98 ? 0.958 4.749 -2.961 1.00 97.31 98 ALA A N 1
ATOM 794 C CA . ALA A 1 98 ? 1.636 3.831 -2.055 1.00 97.31 98 ALA A CA 1
ATOM 795 C C . ALA A 1 98 ? 1.930 4.476 -0.687 1.00 97.31 98 ALA A C 1
ATOM 797 O O . ALA A 1 98 ? 1.622 3.879 0.336 1.00 97.31 98 ALA A O 1
ATOM 798 N N . LEU A 1 99 ? 2.447 5.709 -0.657 1.00 97.25 99 LEU A N 1
ATOM 799 C CA . LEU A 1 99 ? 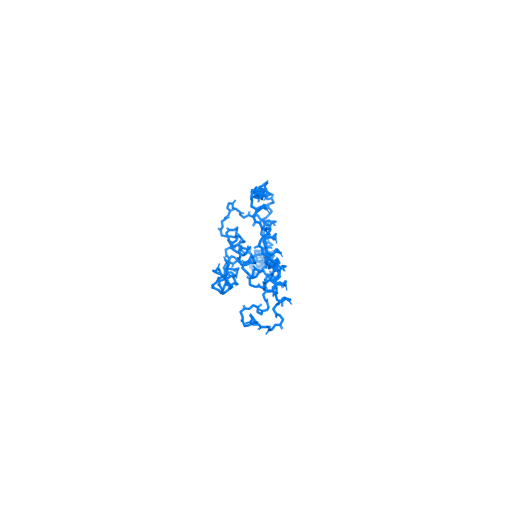2.716 6.444 0.587 1.00 97.25 99 LEU A CA 1
ATOM 800 C C . LEU A 1 99 ? 1.430 6.784 1.352 1.00 97.25 99 LEU A C 1
ATOM 802 O O . LEU A 1 99 ? 1.394 6.686 2.573 1.00 97.25 99 LEU A O 1
ATOM 806 N N . ALA A 1 100 ? 0.361 7.156 0.643 1.00 96.62 100 ALA A N 1
ATOM 807 C CA . ALA A 1 100 ? -0.938 7.390 1.266 1.00 96.62 100 ALA A CA 1
ATOM 808 C C . ALA A 1 100 ? -1.501 6.102 1.888 1.00 96.62 100 ALA A C 1
ATOM 810 O O . ALA A 1 100 ? -1.997 6.133 3.010 1.00 96.62 100 ALA A O 1
ATOM 811 N N . ALA A 1 101 ? -1.394 4.969 1.185 1.00 96.94 101 ALA A N 1
ATOM 812 C CA . ALA A 1 101 ? -1.794 3.671 1.718 1.00 96.94 101 ALA A CA 1
ATOM 813 C C . ALA A 1 101 ? -0.968 3.286 2.955 1.00 96.94 101 ALA A C 1
ATOM 815 O O . ALA A 1 101 ? -1.545 2.847 3.943 1.00 96.94 101 ALA A O 1
ATOM 816 N N . GLU A 1 102 ? 0.356 3.482 2.918 1.00 97.31 102 GLU A N 1
ATOM 817 C CA . GLU A 1 102 ? 1.248 3.237 4.059 1.00 97.31 102 GLU A CA 1
ATOM 818 C C . GLU A 1 102 ? 0.787 4.015 5.295 1.00 97.31 102 GLU A C 1
ATOM 820 O O . GLU A 1 102 ? 0.517 3.397 6.321 1.00 97.31 102 GLU A O 1
ATOM 825 N N . GLY A 1 103 ? 0.621 5.337 5.181 1.00 96.00 103 GLY A N 1
ATOM 826 C CA . GLY A 1 103 ? 0.207 6.174 6.310 1.00 96.00 103 GLY A CA 1
ATOM 827 C C . GLY A 1 103 ? -1.177 5.811 6.856 1.00 96.00 103 GLY A C 1
ATOM 828 O O . GLY A 1 103 ? -1.370 5.772 8.067 1.00 96.00 103 GLY A O 1
ATOM 829 N N . LEU A 1 104 ? -2.131 5.481 5.978 1.00 95.31 104 LEU A N 1
ATOM 830 C CA . LEU A 1 104 ? -3.459 5.021 6.396 1.00 95.31 104 LEU A CA 1
ATOM 831 C C . LEU A 1 104 ? -3.390 3.690 7.151 1.00 95.31 104 LEU A C 1
ATOM 833 O O . LEU A 1 104 ? -4.079 3.525 8.151 1.00 95.31 104 LEU A O 1
ATOM 837 N N . PHE A 1 105 ? -2.563 2.741 6.710 1.00 95.31 105 PHE A N 1
ATOM 838 C CA . PHE A 1 105 ? -2.418 1.468 7.415 1.00 95.31 105 PHE A CA 1
ATOM 839 C C . PHE A 1 105 ? -1.658 1.603 8.731 1.00 95.31 105 PHE A C 1
ATOM 841 O O . PHE A 1 105 ? -2.025 0.932 9.690 1.00 95.31 105 PHE A O 1
ATOM 848 N N . GLU A 1 106 ? -0.648 2.472 8.810 1.00 95.06 106 GLU A N 1
ATOM 849 C CA . GLU A 1 106 ? 0.019 2.767 10.082 1.00 95.06 106 GLU A CA 1
ATOM 850 C C . GLU A 1 106 ? -0.952 3.349 11.106 1.00 95.06 106 GLU A C 1
ATOM 852 O O . GLU A 1 106 ? -0.984 2.888 12.245 1.00 95.06 106 GLU A O 1
ATOM 857 N N . GLU A 1 107 ? -1.787 4.299 10.688 1.00 94.38 107 GLU A N 1
ATOM 858 C CA . GLU A 1 107 ? -2.800 4.883 11.563 1.00 94.38 107 GLU A CA 1
ATOM 859 C C . GLU A 1 107 ? -3.896 3.871 11.926 1.00 94.38 107 GLU A C 1
ATOM 861 O O . GLU A 1 107 ? -4.327 3.781 13.070 1.00 94.38 107 GLU A O 1
ATOM 866 N N . ALA A 1 108 ? -4.331 3.034 10.983 1.00 93.06 108 ALA A N 1
ATOM 867 C CA . ALA A 1 108 ? -5.291 1.974 11.283 1.00 93.06 108 ALA A CA 1
ATOM 868 C C . ALA A 1 108 ? -4.753 0.998 12.344 1.00 93.06 108 ALA A C 1
ATOM 870 O O . ALA A 1 108 ? -5.478 0.613 13.259 1.00 93.06 108 ALA A O 1
ATOM 871 N N . MET A 1 109 ? -3.475 0.621 12.241 1.00 92.38 109 MET A N 1
ATOM 872 C CA . MET A 1 109 ? -2.817 -0.254 13.211 1.00 92.38 109 MET A CA 1
ATOM 873 C C . MET A 1 109 ? -2.579 0.431 14.561 1.00 92.38 109 MET A C 1
ATOM 875 O O . MET A 1 109 ? -2.631 -0.242 15.586 1.00 92.38 109 MET A O 1
ATOM 879 N N . SER A 1 110 ? -2.330 1.745 14.587 1.00 91.50 110 SER A N 1
ATOM 880 C CA . SER A 1 110 ? -2.183 2.501 15.839 1.00 91.50 110 SER A CA 1
ATOM 881 C C . SER A 1 110 ? -3.514 2.611 16.598 1.00 91.50 110 SER A C 1
ATOM 883 O O . SER A 1 110 ? -3.530 2.556 17.829 1.00 91.50 110 SER A O 1
ATOM 885 N N . LEU A 1 111 ? -4.629 2.705 15.866 1.00 91.31 111 LEU A N 1
ATOM 886 C CA . LEU A 1 111 ? -5.987 2.787 16.409 1.00 91.31 111 LEU A CA 1
ATOM 887 C C . LEU A 1 111 ? -6.570 1.423 16.818 1.00 91.31 111 LEU A C 1
ATOM 889 O O . LEU A 1 111 ? -7.433 1.371 17.696 1.00 91.31 111 LEU A O 1
ATOM 893 N N . ASP A 1 112 ? -6.098 0.314 16.239 1.00 90.56 112 ASP A N 1
ATOM 894 C CA . ASP A 1 112 ? -6.489 -1.057 16.612 1.00 90.56 112 ASP A CA 1
ATOM 895 C C . ASP A 1 112 ? -5.812 -1.523 17.918 1.00 90.56 112 ASP A C 1
ATOM 897 O O . ASP A 1 112 ? -5.045 -2.485 17.968 1.00 90.56 112 ASP A O 1
ATOM 901 N N . THR A 1 113 ? -6.093 -0.812 19.011 1.00 88.19 113 THR A N 1
ATOM 902 C CA . THR A 1 113 ? -5.497 -1.062 20.338 1.00 88.19 113 THR A CA 1
ATOM 903 C C . THR A 1 113 ? -5.804 -2.448 20.913 1.00 88.19 113 THR A C 1
ATOM 905 O O . THR A 1 113 ? -4.997 -2.991 21.666 1.00 88.19 113 THR A O 1
ATOM 908 N N . GLU A 1 114 ? -6.933 -3.045 20.527 1.00 88.94 114 GLU A N 1
ATOM 909 C CA . GLU A 1 114 ? -7.332 -4.404 20.911 1.00 88.94 114 GLU A CA 1
ATOM 910 C C . GLU A 1 114 ? -6.753 -5.484 19.982 1.00 88.94 114 GLU A C 1
ATOM 912 O O . GLU A 1 114 ? -6.974 -6.670 20.225 1.00 88.94 114 GLU A O 1
ATOM 917 N N . ARG A 1 115 ? -5.993 -5.092 18.944 1.00 88.00 115 ARG A N 1
ATOM 918 C CA . ARG A 1 115 ? -5.364 -5.991 17.959 1.00 88.00 115 ARG A CA 1
ATOM 919 C C . ARG A 1 115 ? -6.363 -6.910 17.259 1.00 88.00 115 ARG A C 1
ATOM 921 O O . ARG A 1 115 ? -6.049 -8.043 16.893 1.00 88.00 115 ARG A O 1
ATOM 928 N N . LYS A 1 116 ? -7.585 -6.426 17.054 1.00 88.38 116 LYS A N 1
ATOM 929 C CA . LYS A 1 116 ? -8.681 -7.193 16.459 1.00 88.38 116 LYS A CA 1
ATOM 930 C C . LYS A 1 116 ? -8.377 -7.617 15.020 1.00 88.38 116 LYS A C 1
ATOM 932 O O . LYS A 1 116 ? -8.908 -8.623 14.554 1.00 88.38 116 LYS A O 1
ATOM 937 N N . TYR A 1 117 ? -7.548 -6.852 14.315 1.00 88.75 117 TYR A N 1
ATOM 938 C CA . TYR A 1 117 ? -7.232 -7.049 12.904 1.00 88.75 117 TYR A CA 1
ATOM 939 C C . TYR A 1 117 ? -5.785 -7.504 12.666 1.00 88.75 117 TYR A C 1
ATOM 941 O O . TYR A 1 117 ? -5.343 -7.523 11.516 1.00 88.75 117 TYR A O 1
ATOM 949 N N . GLU A 1 118 ? -5.049 -7.896 13.715 1.00 86.56 118 GLU A N 1
ATOM 950 C CA . GLU A 1 118 ? -3.638 -8.299 13.619 1.00 86.56 118 GLU A CA 1
ATOM 951 C C . GLU A 1 118 ? -3.444 -9.418 12.578 1.00 86.56 118 GLU A C 1
ATOM 953 O O . GLU A 1 118 ? -2.602 -9.286 11.697 1.00 86.56 118 GLU A O 1
ATOM 958 N N . ASP A 1 119 ? -4.297 -10.442 12.546 1.00 83.75 119 ASP A N 1
ATOM 959 C CA . ASP A 1 119 ? -4.164 -11.571 11.606 1.00 83.75 119 ASP A CA 1
ATOM 960 C C . ASP A 1 119 ? -4.223 -11.177 10.117 1.00 83.75 119 ASP A C 1
ATOM 962 O O . ASP A 1 119 ? -3.612 -11.824 9.263 1.00 83.75 119 ASP A O 1
ATOM 966 N N . ILE A 1 120 ? -4.966 -10.118 9.790 1.00 79.06 120 ILE A N 1
ATOM 967 C C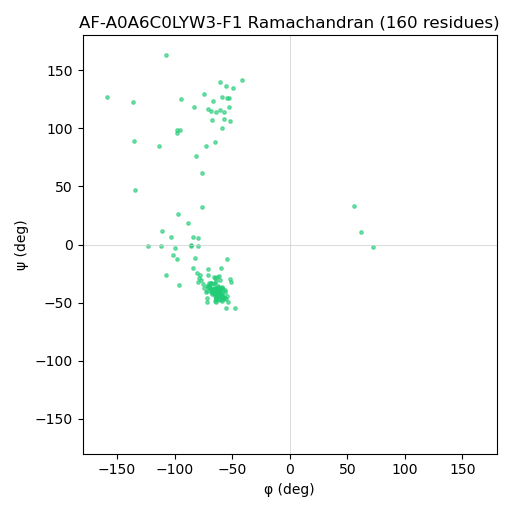A . ILE A 1 120 ? -5.202 -9.668 8.409 1.00 79.06 120 ILE A CA 1
ATOM 968 C C . ILE A 1 120 ? -4.218 -8.560 8.030 1.00 79.06 120 ILE A C 1
ATOM 970 O O . ILE A 1 120 ? -3.784 -8.461 6.876 1.00 79.06 120 ILE A O 1
ATOM 974 N N . CYS A 1 121 ? -3.876 -7.723 9.007 1.00 80.69 121 CYS A N 1
ATOM 975 C CA . CYS A 1 121 ? -3.207 -6.452 8.792 1.00 80.69 121 CYS A CA 1
ATOM 976 C C . CYS A 1 121 ? -1.771 -6.410 9.319 1.00 80.69 121 CYS A C 1
ATOM 978 O O . CYS A 1 121 ? -1.096 -5.395 9.134 1.00 80.69 121 CYS A O 1
ATOM 980 N N . ASN A 1 122 ? -1.280 -7.495 9.929 1.00 82.38 122 ASN A N 1
ATOM 981 C CA . ASN A 1 122 ? 0.099 -7.563 10.389 1.00 82.38 122 ASN A CA 1
ATOM 982 C C . ASN A 1 122 ? 1.064 -7.270 9.234 1.00 82.38 122 ASN A C 1
ATOM 984 O O . ASN A 1 122 ? 0.899 -7.738 8.102 1.00 82.38 122 ASN A O 1
ATOM 988 N N . ASP A 1 123 ? 2.075 -6.466 9.545 1.00 87.38 123 ASP A N 1
ATOM 989 C CA . ASP A 1 123 ? 3.150 -6.091 8.635 1.00 87.38 123 ASP A CA 1
ATOM 990 C C . ASP A 1 123 ? 2.710 -5.323 7.368 1.00 87.38 123 ASP A C 1
ATOM 992 O O . ASP A 1 123 ? 3.514 -5.109 6.460 1.00 87.38 123 ASP A O 1
ATOM 996 N N . LEU A 1 124 ? 1.454 -4.855 7.280 1.00 91.06 124 LE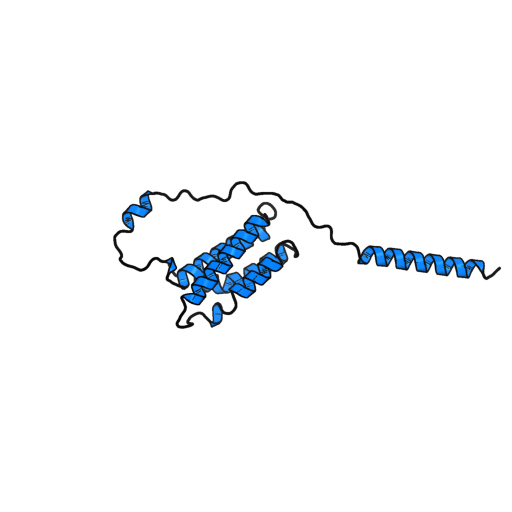U A N 1
ATOM 997 C CA . LEU A 1 124 ? 0.957 -4.136 6.099 1.00 91.06 124 LEU A CA 1
ATOM 998 C C . LEU A 1 124 ? 1.831 -2.939 5.697 1.00 91.06 124 LEU A C 1
ATOM 1000 O O . LEU A 1 124 ? 2.224 -2.883 4.528 1.00 91.06 124 LEU A O 1
ATOM 1004 N N . PRO A 1 125 ? 2.207 -2.023 6.611 1.00 92.62 125 PRO A N 1
ATOM 1005 C CA . PRO A 1 125 ? 3.081 -0.905 6.268 1.00 92.62 125 PRO A CA 1
ATOM 1006 C C . PRO A 1 125 ? 4.414 -1.357 5.662 1.00 92.62 125 PRO A C 1
ATOM 1008 O O . PRO A 1 125 ? 4.864 -0.797 4.665 1.00 92.62 125 PRO A O 1
ATOM 1011 N N . ASN A 1 126 ? 5.026 -2.420 6.191 1.00 93.56 126 ASN A N 1
ATOM 1012 C CA . ASN A 1 126 ? 6.288 -2.947 5.665 1.00 93.56 126 ASN A CA 1
ATOM 1013 C C . ASN A 1 126 ? 6.124 -3.552 4.268 1.00 93.56 126 ASN A C 1
ATOM 1015 O O . ASN A 1 126 ? 6.934 -3.277 3.380 1.00 93.56 126 ASN A O 1
ATOM 1019 N N . ARG A 1 127 ? 5.033 -4.283 4.025 1.00 95.31 127 ARG A N 1
ATOM 1020 C CA . ARG A 1 127 ? 4.701 -4.801 2.689 1.00 95.31 127 ARG A CA 1
ATOM 1021 C C . ARG A 1 127 ? 4.523 -3.664 1.678 1.00 95.31 127 ARG A C 1
ATOM 1023 O O . ARG A 1 127 ? 5.000 -3.770 0.548 1.00 95.31 127 ARG A O 1
ATOM 1030 N N . ILE A 1 128 ? 3.902 -2.551 2.080 1.00 96.50 128 ILE A N 1
ATOM 1031 C CA . ILE A 1 128 ? 3.785 -1.358 1.228 1.00 96.50 128 ILE A CA 1
ATOM 1032 C C . ILE A 1 128 ? 5.142 -0.676 1.010 1.00 96.50 128 ILE A C 1
ATOM 1034 O O . ILE A 1 128 ? 5.460 -0.311 -0.123 1.00 96.50 128 ILE A O 1
ATOM 1038 N N . ARG A 1 129 ? 6.001 -0.573 2.031 1.00 95.56 129 ARG A N 1
ATOM 1039 C CA . ARG A 1 129 ? 7.383 -0.080 1.861 1.00 95.56 129 ARG A CA 1
ATOM 1040 C C . ARG A 1 129 ? 8.158 -0.890 0.839 1.00 95.56 129 ARG A C 1
ATOM 1042 O O . ARG A 1 129 ? 8.920 -0.323 0.056 1.00 95.56 129 ARG A O 1
ATOM 1049 N N . ASP A 1 130 ? 7.975 -2.202 0.823 1.00 96.56 130 ASP A N 1
ATOM 1050 C CA . ASP A 1 130 ? 8.635 -3.061 -0.153 1.00 96.56 130 ASP A CA 1
ATOM 1051 C C . ASP A 1 130 ? 8.114 -2.822 -1.574 1.00 96.56 130 ASP A C 1
ATOM 1053 O O . ASP A 1 130 ? 8.921 -2.745 -2.505 1.00 96.56 130 ASP A O 1
ATOM 1057 N N . VAL A 1 131 ? 6.811 -2.570 -1.745 1.00 96.44 131 VAL A N 1
ATOM 1058 C CA . VAL A 1 131 ? 6.252 -2.085 -3.020 1.00 96.44 131 VAL A CA 1
ATOM 1059 C C . VAL A 1 131 ? 6.912 -0.764 -3.431 1.00 96.44 131 VAL A C 1
ATOM 1061 O O . VAL A 1 131 ? 7.381 -0.634 -4.565 1.00 96.44 131 VAL A O 1
ATOM 1064 N N . ILE A 1 132 ? 7.037 0.198 -2.510 1.00 95.94 132 ILE A N 1
ATOM 1065 C CA . ILE A 1 132 ? 7.671 1.501 -2.773 1.00 95.94 132 ILE A CA 1
ATOM 1066 C C . ILE A 1 132 ? 9.131 1.330 -3.214 1.00 95.94 132 ILE A C 1
ATOM 1068 O O . ILE A 1 132 ? 9.577 1.979 -4.163 1.00 95.94 132 ILE A O 1
ATOM 1072 N N . LYS A 1 133 ? 9.885 0.426 -2.577 1.00 96.25 133 LYS A N 1
ATOM 1073 C CA . LYS A 1 133 ? 11.266 0.109 -2.974 1.00 96.25 133 LYS A CA 1
ATOM 1074 C C . LYS A 1 133 ? 11.334 -0.521 -4.367 1.00 96.25 133 LYS A C 1
ATOM 1076 O O . LYS A 1 133 ? 12.323 -0.315 -5.067 1.00 96.25 133 LYS A O 1
ATOM 1081 N N . LYS A 1 134 ? 10.328 -1.280 -4.795 1.00 96.19 134 LYS A N 1
ATOM 1082 C CA . LYS A 1 134 ? 10.309 -1.940 -6.112 1.00 96.19 134 LYS A CA 1
ATOM 1083 C C . LYS A 1 134 ? 9.813 -1.029 -7.241 1.00 96.19 134 LYS A C 1
ATOM 1085 O O . LYS A 1 134 ? 10.140 -1.287 -8.403 1.00 96.19 134 LYS A O 1
ATOM 1090 N N . LEU A 1 135 ? 9.093 0.054 -6.930 1.00 93.50 135 LEU A N 1
ATOM 1091 C CA . LEU A 1 135 ? 8.579 1.005 -7.923 1.00 93.50 135 LEU A CA 1
ATOM 1092 C C . LEU A 1 135 ? 9.684 1.533 -8.853 1.00 93.50 135 LEU A C 1
ATOM 1094 O O . LEU A 1 135 ? 10.713 2.048 -8.414 1.00 93.50 135 LEU A O 1
ATOM 1098 N N . GLY A 1 136 ? 9.461 1.401 -10.163 1.00 88.38 136 GLY A N 1
ATOM 1099 C CA . GLY A 1 136 ? 10.403 1.821 -11.209 1.00 88.38 136 GLY A CA 1
ATOM 1100 C C . GLY A 1 136 ? 11.653 0.940 -11.352 1.00 88.38 136 GLY A C 1
ATOM 1101 O O . GLY A 1 136 ? 12.477 1.201 -12.227 1.00 88.38 136 GLY A O 1
ATOM 1102 N N . ARG A 1 137 ? 11.805 -0.094 -10.513 1.00 90.88 137 ARG A N 1
ATOM 1103 C CA . ARG A 1 137 ? 12.903 -1.077 -10.565 1.00 90.88 137 ARG A CA 1
ATOM 1104 C C . ARG A 1 137 ? 12.442 -2.447 -11.076 1.00 90.88 137 ARG A C 1
ATOM 1106 O O . ARG A 1 137 ? 13.253 -3.186 -11.628 1.00 90.88 137 ARG A O 1
ATOM 1113 N N . MET A 1 138 ? 11.162 -2.762 -10.891 1.00 90.31 138 MET A N 1
ATOM 1114 C CA . MET A 1 138 ? 10.483 -3.985 -11.333 1.00 90.31 138 MET A CA 1
ATOM 1115 C C . MET A 1 138 ? 9.539 -3.698 -12.511 1.00 90.31 138 MET A C 1
ATOM 1117 O O . MET A 1 138 ? 9.192 -2.539 -12.758 1.00 90.31 138 MET A O 1
ATOM 1121 N N . ASP A 1 139 ? 9.130 -4.743 -13.237 1.00 93.25 139 ASP A N 1
ATOM 1122 C CA . ASP A 1 139 ? 8.032 -4.636 -14.197 1.00 93.25 139 ASP A CA 1
ATOM 1123 C C . ASP A 1 139 ? 6.728 -4.210 -13.498 1.00 93.25 139 ASP A C 1
ATOM 1125 O O . ASP A 1 139 ? 6.428 -4.625 -12.377 1.00 93.25 139 ASP A O 1
ATOM 1129 N N . ALA A 1 140 ? 5.961 -3.338 -14.153 1.00 92.62 140 ALA A N 1
ATOM 1130 C CA . ALA A 1 140 ? 4.770 -2.750 -13.551 1.00 92.62 140 ALA A CA 1
ATOM 1131 C C . ALA A 1 140 ? 3.643 -3.773 -13.345 1.00 92.62 140 ALA A C 1
ATOM 1133 O O . ALA A 1 140 ? 2.911 -3.662 -12.367 1.00 92.62 140 ALA A O 1
ATOM 1134 N N . ILE A 1 141 ? 3.514 -4.769 -14.226 1.00 93.62 141 ILE A N 1
ATOM 1135 C CA . ILE A 1 141 ? 2.466 -5.794 -14.142 1.00 93.62 141 ILE A CA 1
ATOM 1136 C C . ILE A 1 141 ? 2.778 -6.740 -12.981 1.00 93.62 141 ILE A C 1
ATOM 1138 O O . ILE A 1 141 ? 1.906 -6.980 -12.150 1.00 93.62 141 ILE A O 1
ATOM 1142 N N . GLU A 1 142 ? 4.032 -7.193 -12.874 1.00 95.19 142 GLU A N 1
ATOM 1143 C CA . GLU A 1 142 ? 4.498 -8.026 -11.754 1.00 95.19 142 GLU A CA 1
ATOM 1144 C C . GLU A 1 142 ? 4.278 -7.324 -10.407 1.00 95.19 142 GLU A C 1
ATOM 1146 O O . GLU A 1 142 ? 3.710 -7.898 -9.477 1.00 95.19 142 GLU A O 1
ATOM 1151 N N . LEU A 1 143 ? 4.648 -6.042 -10.320 1.00 96.12 143 LEU A N 1
ATOM 1152 C CA . LEU A 1 143 ? 4.412 -5.245 -9.119 1.00 96.12 143 LEU A CA 1
ATOM 1153 C C . LEU A 1 143 ? 2.913 -5.027 -8.851 1.00 96.12 143 LEU A C 1
ATOM 1155 O O . LEU A 1 143 ? 2.489 -4.991 -7.698 1.00 96.12 143 LEU A O 1
ATOM 1159 N N . GLY A 1 144 ? 2.099 -4.900 -9.902 1.00 96.12 144 GLY A N 1
ATOM 1160 C CA . GLY A 1 144 ? 0.643 -4.804 -9.802 1.00 96.12 144 GLY A CA 1
ATOM 1161 C C . GLY A 1 144 ? 0.013 -6.054 -9.192 1.00 96.12 144 GLY A C 1
ATOM 1162 O O . GLY A 1 144 ? -0.912 -5.945 -8.386 1.00 96.12 144 GLY A O 1
ATOM 1163 N N . ASP A 1 145 ? 0.535 -7.238 -9.511 1.00 96.62 145 ASP A N 1
ATOM 1164 C CA . ASP A 1 145 ? 0.086 -8.491 -8.903 1.00 96.62 145 ASP A CA 1
ATOM 1165 C C . ASP A 1 145 ? 0.493 -8.602 -7.426 1.00 96.62 145 ASP A C 1
ATOM 1167 O O . ASP A 1 145 ? -0.316 -9.052 -6.608 1.00 96.62 145 ASP A O 1
ATOM 1171 N N . GLU A 1 146 ? 1.681 -8.115 -7.048 1.00 96.44 146 GLU A N 1
ATOM 1172 C CA . GLU A 1 146 ? 2.063 -7.996 -5.632 1.00 96.44 146 GLU A CA 1
ATOM 1173 C C . GLU A 1 146 ? 1.106 -7.064 -4.868 1.00 96.44 146 GLU A C 1
ATOM 1175 O O . GLU A 1 146 ? 0.582 -7.431 -3.812 1.00 96.44 146 GLU A O 1
ATOM 1180 N N . VAL A 1 147 ? 0.813 -5.881 -5.423 1.00 96.69 147 VAL A N 1
ATOM 1181 C CA . VAL A 1 147 ? -0.142 -4.923 -4.836 1.00 96.69 147 VAL A CA 1
ATOM 1182 C C . VAL A 1 147 ? -1.527 -5.551 -4.695 1.00 96.69 147 VAL A C 1
ATOM 1184 O O . VAL A 1 147 ? -2.164 -5.425 -3.646 1.00 96.69 147 VAL A O 1
ATOM 1187 N N . ARG A 1 148 ? -1.982 -6.295 -5.706 1.00 95.69 148 ARG A N 1
ATOM 1188 C CA . ARG A 1 148 ? -3.259 -7.013 -5.679 1.00 95.69 148 ARG A CA 1
ATOM 1189 C C . ARG A 1 148 ? -3.313 -8.056 -4.564 1.00 95.69 148 ARG A C 1
ATOM 1191 O O . ARG A 1 148 ? -4.353 -8.181 -3.911 1.00 95.69 148 ARG A O 1
ATOM 1198 N N . ALA A 1 149 ? -2.230 -8.803 -4.353 1.00 95.06 149 ALA A N 1
ATOM 1199 C CA . ALA A 1 149 ? -2.131 -9.802 -3.291 1.00 95.06 149 ALA A CA 1
ATOM 1200 C C . ALA A 1 149 ? -2.189 -9.169 -1.891 1.00 95.06 149 ALA A C 1
ATOM 1202 O O . ALA A 1 149 ? -2.751 -9.763 -0.973 1.00 95.06 149 ALA A O 1
ATOM 1203 N N . ILE A 1 150 ? -1.661 -7.951 -1.735 1.00 94.88 150 ILE A N 1
ATOM 1204 C CA . ILE A 1 150 ? -1.792 -7.170 -0.498 1.00 94.88 150 ILE A CA 1
ATOM 1205 C C . ILE A 1 150 ? -3.223 -6.661 -0.325 1.00 94.88 150 ILE A C 1
ATOM 1207 O O . ILE A 1 150 ? -3.825 -6.852 0.727 1.00 94.88 150 ILE A O 1
ATOM 1211 N N . ARG A 1 151 ? -3.791 -6.046 -1.365 1.00 94.62 151 ARG A N 1
ATOM 1212 C CA . ARG A 1 151 ? -5.100 -5.391 -1.303 1.00 94.62 151 ARG A CA 1
ATOM 1213 C C . ARG A 1 151 ? -6.248 -6.359 -1.028 1.00 94.62 151 ARG A C 1
ATOM 1215 O O . ARG A 1 151 ? -7.129 -6.031 -0.244 1.00 94.62 151 ARG A O 1
ATOM 1222 N N . LYS A 1 152 ? -6.299 -7.499 -1.728 1.00 92.94 152 LYS A N 1
ATOM 1223 C CA . LYS A 1 152 ? -7.453 -8.421 -1.712 1.00 92.94 152 LYS A CA 1
ATOM 1224 C C . LYS A 1 152 ? -7.978 -8.760 -0.305 1.00 92.94 152 LYS A C 1
ATOM 1226 O O . LYS A 1 152 ? -9.168 -8.537 -0.102 1.00 92.94 152 LYS A O 1
ATOM 1231 N N . PRO A 1 153 ? -7.162 -9.259 0.645 1.00 92.31 153 PRO A N 1
ATOM 1232 C CA . PRO A 1 153 ? -7.656 -9.603 1.982 1.00 92.31 153 PRO A CA 1
ATOM 1233 C C . PRO A 1 153 ? -8.248 -8.394 2.719 1.00 92.31 153 PRO A C 1
ATOM 1235 O O . PRO A 1 153 ? -9.328 -8.495 3.288 1.00 92.31 153 PRO A O 1
ATOM 1238 N N . ILE A 1 154 ? -7.602 -7.229 2.620 1.00 91.94 154 ILE A N 1
ATOM 1239 C CA . ILE A 1 154 ? -8.068 -5.980 3.240 1.00 91.94 154 ILE A CA 1
ATOM 1240 C C . ILE A 1 154 ? -9.401 -5.548 2.621 1.00 91.94 154 ILE A C 1
ATOM 1242 O O . ILE A 1 154 ? -10.353 -5.210 3.314 1.00 91.94 154 ILE A O 1
ATOM 1246 N N . HIS A 1 155 ? -9.489 -5.564 1.292 1.00 89.38 155 HIS A N 1
ATOM 1247 C CA . HIS A 1 155 ? -10.692 -5.126 0.601 1.00 89.38 155 HIS A CA 1
ATOM 1248 C C . HIS A 1 155 ? -11.891 -6.015 0.939 1.00 89.38 155 HIS A C 1
ATOM 1250 O O . HIS A 1 155 ? -12.957 -5.486 1.219 1.00 89.38 155 HIS A O 1
ATOM 1256 N N . VAL A 1 156 ? -11.717 -7.339 0.975 1.00 89.12 156 VAL A N 1
ATOM 1257 C CA . VAL A 1 156 ? -12.794 -8.269 1.354 1.00 89.12 156 VAL A CA 1
ATOM 1258 C C . VAL A 1 156 ? -13.294 -7.999 2.776 1.00 89.12 156 VAL A C 1
ATOM 1260 O O . VAL A 1 156 ? -14.497 -8.023 3.007 1.00 89.12 156 VAL A O 1
ATOM 1263 N N . GLU A 1 157 ? -12.394 -7.694 3.709 1.00 89.06 157 GLU A N 1
ATOM 1264 C CA . GLU A 1 157 ? -12.756 -7.475 5.112 1.00 89.06 157 GLU A CA 1
ATOM 1265 C C . GLU A 1 157 ? -13.407 -6.104 5.376 1.00 89.06 157 GLU A C 1
ATOM 1267 O O . GLU A 1 157 ? -14.217 -5.967 6.298 1.00 89.06 157 GLU A O 1
ATOM 1272 N N . PHE A 1 158 ? -13.049 -5.072 4.602 1.00 88.06 158 PHE A N 1
ATOM 1273 C CA . PHE A 1 158 ? -13.390 -3.676 4.916 1.00 88.06 158 PHE A CA 1
ATOM 1274 C C . PHE A 1 158 ? -14.178 -2.928 3.823 1.00 88.06 158 PHE A C 1
ATOM 1276 O O . PHE A 1 158 ? -14.517 -1.763 4.035 1.00 88.06 158 PHE A O 1
ATOM 1283 N N . ALA A 1 159 ? -14.495 -3.540 2.672 1.00 78.44 159 ALA A N 1
ATOM 1284 C CA . ALA A 1 159 ? -15.193 -2.863 1.566 1.00 78.44 159 ALA A CA 1
ATOM 1285 C C . ALA A 1 159 ? -16.548 -2.257 1.977 1.00 78.44 159 ALA A C 1
ATOM 1287 O O . ALA A 1 159 ? -16.803 -1.088 1.666 1.00 78.44 159 ALA A O 1
ATOM 1288 N N . ASP A 1 160 ? -17.351 -3.026 2.718 1.00 69.31 160 ASP A N 1
ATOM 1289 C CA . ASP A 1 160 ? -18.764 -2.727 2.997 1.00 69.31 160 ASP A CA 1
ATOM 1290 C C . ASP A 1 160 ? -19.020 -2.176 4.412 1.00 69.31 160 ASP A C 1
ATOM 1292 O O . ASP A 1 160 ? -20.166 -2.025 4.827 1.00 69.31 160 ASP A O 1
ATOM 1296 N N . LYS A 1 161 ? -17.973 -1.890 5.196 1.00 63.84 161 LYS A N 1
ATOM 1297 C CA . LYS A 1 161 ? -18.122 -1.558 6.627 1.00 63.84 161 LYS A CA 1
ATOM 1298 C C . LYS A 1 161 ? -18.560 -0.111 6.938 1.00 63.84 161 LYS A C 1
ATOM 1300 O O . LYS A 1 161 ? -18.636 0.221 8.119 1.00 63.84 161 LYS A O 1
ATOM 1305 N N . PHE A 1 162 ? -18.881 0.718 5.935 1.00 52.19 162 PHE A N 1
ATOM 1306 C CA . PHE A 1 162 ? -19.423 2.083 6.093 1.00 52.19 162 PHE A CA 1
ATOM 1307 C C . PHE A 1 162 ? -20.274 2.522 4.902 1.00 52.19 162 PHE A C 1
ATOM 1309 O O . PHE A 1 162 ? -19.768 2.407 3.758 1.00 52.19 162 PHE A O 1
#

Organism: NCBI:txid1070528

Foldseek 3Di:
DPPVVVVVVVVVVVVVVVVVVCVVPDDDPQPPPQDDDPDPDPDPDPPVVVVVPPPDPDPDLLLALLSLLQVLLVLLVVLLVLLVDVVNPHLVSNLVSLVSSLVSLVSSVVSPPVCPCCVLSPCLSVLSVVLNVCRSVDRSNVSSVSSVVNSVSSCVVRVPVD

Nearest PDB structures (foldseek):
  8xr6-assembly1_q  TM=5.362E-01  e=1.514E+00  Chroomonas placoidea
  7zly-assembly1_A  TM=6.751E-01  e=2.741E+00  Homo sapiens
  7wg5-assembly1_g  TM=5.677E-01  e=1.671E+00  Arabidopsis thaliana
  3g50-assembly1_A  TM=4.001E-01  e=7.959E-01  Streptomyces coelicolor

Radius of gyration: 25.5 Å; Cα contacts (8 Å, |Δi|>4): 127; chains: 1; bounding box: 80×48×61 Å

Sequence (162 aa):
MKRSHAVWIVLVFAAAVISTYWFIIRPKKTLKNEQYCGECSAGNIDDTILNNASKDTSQLPIFKPEFNFREGAKQLILLEDHLFNRRKFCLDCCKKHALAAEGLFEEAMSLDTERKYEDICNDLPNRIRDVIKKLGRMDAIELGDEVRAIRKPIHVEFADKF